Protein AF-A0A257PDP9-F1 (afdb_monomer_lite)

Foldseek 3Di:
DDDDDDDDDDDDDDDDDDDDDDDDDDPDDDDDDDPDDFQKDKAPWDWADPDPVDDIAIWIKIFGQAQAKDKDQADDDPPDPGDFKWFWADDPNDIDIGTDRIDIAHHRGMDTCDPRGID

Radius of gyration: 37.42 Å; chains: 1; bounding box: 30×58×128 Å

Sequence (119 aa):
MQPLNRVNRAPGSCTGLALVLSASALILAPGVARAAAPDVTVSDARMQVIMASRPAAGYFVLKNNGDTDVSLTGAAAPDCGSLMMHKSSEQGGMARMEMVQSVRVPGNGTIRFAPGGYH

Secondary structure (DSSP, 8-state):
----------------------------PPP---PPPP-EEEEEEEEE-S-TTS--EEEEEEEE-SSS-EEE-----TT-S---EEEEEEETTEEEEEEES-EEE-TT-EEEE-TTSB-

pLDDT: mean 84.02, std 18.36, range [36.69, 98.75]

Structure (mmCIF, N/CA/C/O backbone):
data_AF-A0A257PDP9-F1
#
_entry.id   AF-A0A257PDP9-F1
#
loop_
_atom_site.group_PDB
_atom_site.id
_atom_site.type_symbol
_atom_site.label_atom_id
_atom_site.label_alt_id
_atom_site.label_comp_id
_atom_site.label_asym_id
_atom_site.label_entity_id
_atom_site.label_seq_id
_atom_site.pdbx_PDB_ins_code
_atom_site.Cartn_x
_atom_site.Cartn_y
_atom_site.Cartn_z
_atom_site.occupancy
_atom_site.B_iso_or_equiv
_atom_site.auth_seq_id
_atom_site.auth_comp_id
_atom_site.auth_asym_id
_atom_site.auth_atom_id
_atom_site.pdbx_PDB_model_num
ATOM 1 N N . MET A 1 1 ? -20.185 -7.511 -107.274 1.00 36.69 1 MET A N 1
ATOM 2 C CA . MET A 1 1 ? -19.382 -8.468 -108.060 1.00 36.69 1 MET A CA 1
ATOM 3 C C . MET A 1 1 ? -18.053 -8.656 -107.354 1.00 36.69 1 MET A C 1
ATOM 5 O O . MET A 1 1 ? -17.460 -7.668 -106.957 1.00 36.69 1 MET A O 1
ATOM 9 N N . GLN A 1 2 ? -17.667 -9.924 -107.215 1.00 51.34 2 GLN A N 1
ATOM 10 C CA . GLN A 1 2 ? -16.405 -10.482 -106.717 1.00 51.34 2 GLN A CA 1
ATOM 11 C C . GLN A 1 2 ? -16.069 -10.422 -105.206 1.00 51.34 2 GLN A C 1
ATOM 13 O O . GLN A 1 2 ? -15.946 -9.344 -104.631 1.00 51.34 2 GLN A O 1
ATOM 18 N N . PRO A 1 3 ? -15.900 -11.607 -104.575 1.00 56.34 3 PRO A N 1
ATOM 19 C CA . PRO A 1 3 ? -15.515 -11.788 -103.180 1.00 56.34 3 PRO A CA 1
ATOM 20 C C . PRO A 1 3 ? -13.997 -11.981 -103.040 1.00 56.34 3 PRO A C 1
ATOM 22 O O . PRO A 1 3 ? -13.325 -12.381 -103.990 1.00 56.34 3 PRO A O 1
ATOM 25 N N . LEU A 1 4 ? -13.467 -11.817 -101.826 1.00 53.81 4 LEU A N 1
ATOM 26 C CA . LEU A 1 4 ? -12.167 -12.380 -101.463 1.00 53.81 4 LEU A CA 1
ATOM 27 C C . LEU A 1 4 ? -12.307 -13.342 -100.285 1.00 53.81 4 LEU A C 1
ATOM 29 O O . LEU A 1 4 ? -12.461 -12.983 -99.124 1.00 53.81 4 LEU A O 1
ATOM 33 N N . ASN A 1 5 ? -12.259 -14.602 -100.692 1.00 51.00 5 ASN A N 1
ATOM 34 C CA . ASN A 1 5 ? -11.988 -15.812 -99.948 1.00 51.00 5 ASN A CA 1
ATOM 35 C C . ASN A 1 5 ? -10.648 -15.722 -99.189 1.00 51.00 5 ASN A C 1
ATOM 37 O O . ASN A 1 5 ? -9.617 -15.474 -99.813 1.00 51.00 5 ASN A O 1
ATOM 41 N N . ARG A 1 6 ? -10.638 -16.028 -97.887 1.00 55.03 6 ARG A N 1
ATOM 42 C CA . ARG A 1 6 ? -9.506 -16.702 -97.230 1.00 55.03 6 ARG A CA 1
ATOM 43 C C . ARG A 1 6 ? -9.998 -17.55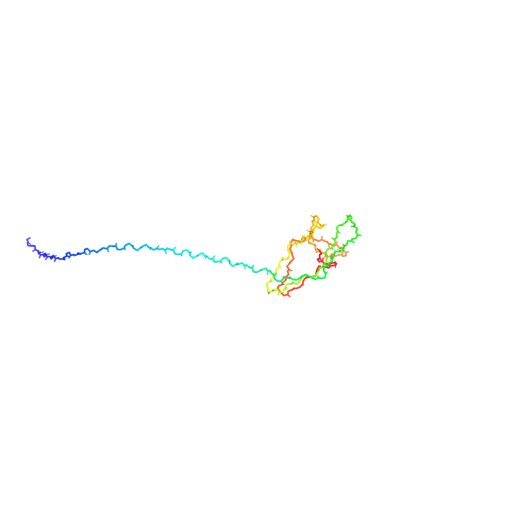3 -96.062 1.00 55.03 6 ARG A C 1
ATOM 45 O O . ARG A 1 6 ? -10.314 -17.061 -94.985 1.00 55.03 6 ARG A O 1
ATOM 52 N N . VAL A 1 7 ? -10.010 -18.856 -96.311 1.00 61.00 7 VAL A N 1
ATOM 53 C CA . VAL A 1 7 ? -9.898 -19.909 -95.301 1.00 61.00 7 VAL A CA 1
ATOM 54 C C . VAL A 1 7 ? -8.521 -19.810 -94.642 1.00 61.00 7 VAL A C 1
ATOM 56 O O . VAL A 1 7 ? -7.535 -19.637 -95.350 1.00 61.00 7 VAL A O 1
ATOM 59 N N . ASN A 1 8 ? -8.446 -20.000 -93.323 1.00 46.16 8 ASN A N 1
ATOM 60 C CA . ASN A 1 8 ? -7.309 -20.669 -92.691 1.00 46.16 8 ASN A CA 1
ATOM 61 C C . ASN A 1 8 ? -7.771 -21.427 -91.438 1.00 46.16 8 ASN A C 1
ATOM 63 O O . ASN A 1 8 ? -8.314 -20.851 -90.499 1.00 46.16 8 ASN A O 1
ATOM 67 N N . ARG A 1 9 ? -7.566 -22.747 -91.475 1.00 47.78 9 ARG A N 1
ATOM 68 C CA . ARG A 1 9 ? -7.684 -23.690 -90.356 1.00 47.78 9 ARG A CA 1
ATOM 69 C C . ARG A 1 9 ? -6.391 -23.695 -89.541 1.00 47.78 9 ARG A C 1
ATOM 71 O O . ARG A 1 9 ? -5.331 -23.518 -90.133 1.00 47.78 9 ARG A O 1
ATOM 78 N N . ALA A 1 10 ? -6.507 -24.055 -88.260 1.00 57.88 10 ALA A N 1
ATOM 79 C CA . ALA A 1 10 ? -5.743 -25.094 -87.533 1.00 57.88 10 ALA A CA 1
ATOM 80 C C . ALA A 1 10 ? -5.630 -24.726 -86.033 1.00 57.88 10 ALA A C 1
ATOM 82 O O . ALA A 1 10 ? -5.847 -23.568 -85.686 1.00 57.88 10 ALA A O 1
ATOM 83 N N . PRO A 1 11 ? -5.154 -25.627 -85.155 1.00 49.03 11 PRO A N 1
ATOM 84 C CA . PRO A 1 11 ? -5.542 -27.025 -84.953 1.00 49.03 11 PRO A CA 1
ATOM 85 C C . PRO A 1 11 ? -5.917 -27.286 -83.474 1.00 49.03 11 PRO A C 1
ATOM 87 O O . PRO A 1 11 ? -5.669 -26.470 -82.591 1.00 49.03 11 PRO A O 1
ATOM 90 N N . GLY A 1 12 ? -6.518 -28.446 -83.198 1.00 46.47 12 GLY A N 1
ATOM 91 C CA . GLY A 1 12 ? -6.745 -28.903 -81.825 1.00 46.47 12 GLY A CA 1
ATOM 92 C C . GLY A 1 12 ? -5.455 -29.325 -81.118 1.00 46.47 12 GLY A C 1
ATOM 93 O O . GLY A 1 12 ? -4.437 -29.548 -81.772 1.00 46.47 12 GLY A O 1
ATOM 94 N N . SER A 1 13 ? -5.529 -29.511 -79.798 1.00 56.09 13 SER A N 1
ATOM 95 C CA . SER A 1 13 ? -4.898 -30.650 -79.114 1.00 56.09 13 SER A CA 1
ATOM 96 C C . SER A 1 13 ? -5.190 -30.718 -77.613 1.00 56.09 13 SER A C 1
ATOM 98 O O . SER A 1 13 ? -5.236 -29.709 -76.920 1.00 56.09 13 SER A O 1
ATOM 100 N N . CYS A 1 14 ? -5.286 -31.979 -77.181 1.00 40.97 14 CYS A N 1
ATOM 101 C CA . CYS A 1 14 ? -4.716 -32.591 -75.978 1.00 40.97 14 CYS A CA 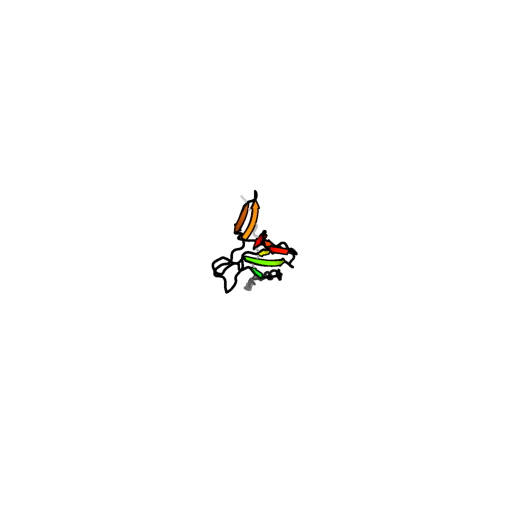1
ATOM 102 C C . CYS A 1 14 ? -5.134 -32.099 -74.587 1.00 40.97 14 CYS A C 1
ATOM 104 O O . CYS A 1 14 ? -4.517 -31.231 -73.982 1.00 40.97 14 CYS A O 1
ATOM 106 N N . THR A 1 15 ? -6.131 -32.810 -74.058 1.00 51.72 15 THR A N 1
ATOM 107 C CA . THR A 1 15 ? -6.097 -33.582 -72.800 1.00 51.72 15 THR A CA 1
ATOM 108 C C . THR A 1 15 ? -4.966 -33.266 -71.810 1.00 51.72 15 THR A C 1
ATOM 110 O O . THR A 1 15 ? -3.797 -33.534 -72.078 1.00 51.72 15 THR A O 1
ATOM 113 N N . GLY A 1 16 ? -5.340 -32.840 -70.602 1.00 40.31 16 GLY A N 1
ATOM 114 C CA . GLY A 1 16 ? -4.446 -32.744 -69.450 1.00 40.31 16 GLY A CA 1
ATOM 115 C C . GLY A 1 16 ? -5.207 -32.991 -68.150 1.00 40.31 16 GLY A C 1
ATOM 116 O O . GLY A 1 16 ? -6.075 -32.214 -67.770 1.00 40.31 16 GLY A O 1
ATOM 117 N N . LEU A 1 17 ? -4.888 -34.113 -67.514 1.00 54.03 17 LEU A N 1
ATOM 118 C CA . LEU A 1 17 ? -5.366 -34.611 -66.226 1.00 54.03 17 LEU A CA 1
ATOM 119 C C . LEU A 1 17 ? -5.188 -33.555 -65.112 1.00 54.03 17 LEU A C 1
ATOM 121 O O . LEU A 1 17 ? -4.061 -33.184 -64.792 1.00 54.03 17 LEU A O 1
ATOM 125 N N . ALA A 1 18 ? -6.282 -33.073 -64.515 1.00 52.12 18 ALA A N 1
ATOM 126 C CA . ALA A 1 18 ? -6.227 -32.111 -63.413 1.00 52.12 18 ALA A CA 1
ATOM 127 C C . ALA A 1 18 ? -5.996 -32.837 -62.076 1.00 52.12 18 ALA A C 1
ATOM 129 O O . ALA A 1 18 ? -6.886 -33.496 -61.538 1.00 52.12 18 ALA A O 1
ATOM 130 N N . LEU A 1 19 ? -4.774 -32.719 -61.559 1.00 48.84 19 LEU A N 1
ATOM 131 C CA . LEU A 1 19 ? -4.366 -33.163 -60.229 1.00 48.84 19 LEU A CA 1
ATOM 132 C C . LEU A 1 19 ? -5.043 -32.266 -59.174 1.00 48.84 19 LEU A C 1
ATOM 134 O O . LEU A 1 19 ? -4.784 -3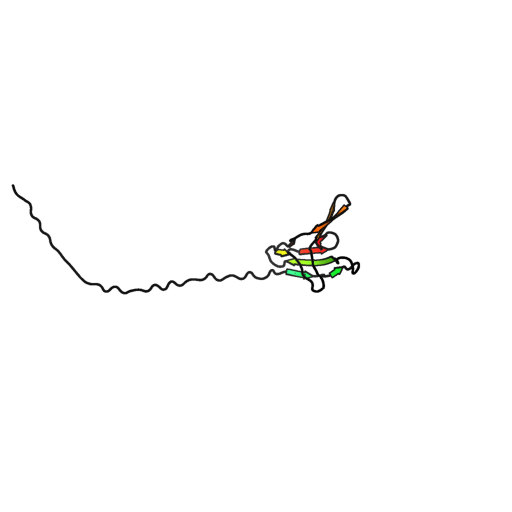1.065 -59.117 1.00 48.84 19 LEU A O 1
ATOM 138 N N . VAL A 1 20 ? -5.922 -32.831 -58.347 1.00 56.22 20 VAL A N 1
ATOM 139 C CA . VAL A 1 20 ? -6.581 -32.102 -57.253 1.00 56.22 20 VAL A CA 1
ATOM 140 C C . VAL A 1 20 ? -5.580 -31.944 -56.103 1.00 56.22 20 VAL A C 1
ATOM 142 O O . VAL A 1 20 ? -5.353 -32.883 -55.345 1.00 56.22 20 VAL A O 1
ATOM 145 N N . LEU A 1 21 ? -4.953 -30.768 -55.976 1.00 50.31 21 LEU A N 1
ATOM 146 C CA . LEU A 1 21 ? -4.163 -30.413 -54.793 1.00 50.31 21 LEU A CA 1
ATOM 147 C C . LEU A 1 21 ? -5.099 -29.941 -53.672 1.00 50.31 21 LEU A C 1
ATOM 149 O O . LEU A 1 21 ? -5.629 -28.831 -53.712 1.00 50.31 21 LEU A O 1
ATOM 153 N N . SER A 1 22 ? -5.280 -30.771 -52.646 1.00 58.31 22 SER A N 1
ATOM 154 C CA . SER A 1 22 ? -5.903 -30.367 -51.384 1.00 58.31 22 SER A CA 1
ATOM 155 C C . SER A 1 22 ? -4.942 -29.462 -50.604 1.00 58.31 22 SER A C 1
ATOM 157 O O . SER A 1 22 ? -3.966 -29.929 -50.021 1.00 58.31 22 SER A O 1
ATOM 159 N N . ALA A 1 23 ? -5.201 -28.154 -50.608 1.00 56.31 23 ALA A N 1
ATOM 160 C CA . ALA A 1 23 ? -4.472 -27.190 -49.790 1.00 56.31 23 ALA A CA 1
ATOM 161 C C . ALA A 1 23 ? -4.947 -27.275 -48.328 1.00 56.31 23 ALA A C 1
ATOM 163 O O . ALA A 1 23 ? -5.981 -26.717 -47.963 1.00 56.31 23 ALA A O 1
ATOM 164 N N . SER A 1 24 ? -4.197 -27.983 -47.485 1.00 63.88 24 SER A N 1
ATOM 165 C CA . SER A 1 24 ? -4.390 -27.974 -46.032 1.00 63.88 24 SER A CA 1
ATOM 166 C C . SER A 1 24 ? -3.964 -26.616 -45.467 1.00 63.88 24 SER A C 1
ATOM 168 O O . SER A 1 24 ? -2.774 -26.333 -45.342 1.00 63.88 24 SER A O 1
ATOM 170 N N . ALA A 1 25 ? -4.931 -25.757 -45.141 1.00 65.50 25 ALA A N 1
ATOM 171 C CA . ALA A 1 25 ? -4.681 -24.493 -44.456 1.00 65.50 25 ALA A CA 1
ATOM 172 C C . ALA A 1 25 ? -4.256 -24.765 -43.001 1.00 65.50 25 ALA A C 1
ATOM 174 O O . ALA A 1 25 ? -5.069 -25.151 -42.162 1.00 65.50 25 ALA A O 1
ATOM 175 N N . LEU A 1 26 ? -2.968 -24.582 -42.706 1.00 67.19 26 LEU A N 1
ATOM 176 C CA . LEU A 1 26 ? -2.426 -24.657 -41.352 1.00 67.19 26 LEU A CA 1
ATOM 177 C C . LEU A 1 26 ? -2.872 -23.410 -40.574 1.00 67.19 26 LEU A C 1
ATOM 179 O O . LEU A 1 26 ? -2.340 -22.319 -40.772 1.00 67.19 26 LEU A O 1
ATOM 183 N N . ILE A 1 27 ? -3.876 -23.563 -39.710 1.00 71.75 27 ILE A N 1
ATOM 184 C CA . ILE A 1 27 ? -4.336 -22.501 -38.809 1.00 71.75 27 ILE A CA 1
ATOM 185 C C . ILE A 1 27 ? -3.250 -22.290 -37.748 1.00 71.75 27 ILE A C 1
ATOM 187 O O . ILE A 1 27 ? -3.124 -23.069 -36.804 1.00 71.75 27 ILE A O 1
ATOM 191 N N . LEU A 1 28 ? -2.444 -21.242 -37.916 1.00 68.94 28 LEU A N 1
ATOM 192 C CA . LEU A 1 28 ? -1.470 -20.805 -36.922 1.00 68.94 28 LEU A CA 1
ATOM 193 C C . LEU A 1 28 ? -2.221 -20.096 -35.786 1.00 68.94 28 LEU A C 1
ATOM 195 O O . LEU A 1 28 ? -2.563 -18.920 -35.894 1.00 68.94 28 LEU A O 1
ATOM 199 N N . ALA A 1 29 ? -2.526 -20.822 -34.709 1.00 72.12 29 ALA A N 1
ATOM 200 C CA . ALA A 1 29 ? -3.094 -20.217 -33.510 1.00 72.12 29 ALA A CA 1
ATOM 201 C C . ALA A 1 29 ? -2.029 -19.323 -32.839 1.00 72.12 29 ALA A C 1
ATOM 203 O O . ALA A 1 29 ? -0.941 -19.819 -32.532 1.00 72.12 29 ALA A O 1
ATOM 204 N N . PRO A 1 30 ? -2.291 -18.023 -32.603 1.00 72.12 30 PRO A N 1
ATOM 205 C CA . PRO A 1 30 ? -1.362 -17.179 -31.865 1.00 72.12 30 PRO A CA 1
ATOM 206 C C . PRO A 1 30 ? -1.243 -17.699 -30.428 1.00 72.12 30 PRO A C 1
ATOM 208 O O . PRO A 1 30 ? -2.242 -17.866 -29.727 1.00 72.12 30 PRO A O 1
ATOM 211 N N . GLY A 1 31 ? -0.014 -17.984 -29.994 1.00 71.56 31 GLY A N 1
ATOM 212 C CA . GLY A 1 31 ? 0.264 -18.374 -28.616 1.00 71.56 31 GLY A CA 1
ATOM 213 C C . GLY A 1 31 ? -0.111 -17.240 -27.666 1.00 71.56 31 GLY A C 1
ATOM 214 O O . GLY A 1 31 ? 0.351 -16.111 -27.828 1.00 71.56 31 GLY A O 1
ATOM 215 N N . VAL A 1 32 ? -0.955 -17.526 -26.675 1.00 72.19 32 VAL A N 1
ATOM 216 C CA . VAL A 1 32 ? -1.292 -16.550 -25.636 1.00 72.19 32 VAL A CA 1
ATOM 217 C C . VAL A 1 32 ? -0.066 -16.369 -24.738 1.00 72.19 32 VAL A C 1
ATOM 219 O O . VAL A 1 32 ? 0.319 -17.268 -23.992 1.00 72.19 32 VAL A O 1
ATOM 222 N N . ALA A 1 33 ? 0.602 -15.221 -24.834 1.00 71.62 33 ALA A N 1
ATOM 223 C CA . ALA A 1 33 ? 1.668 -14.882 -23.902 1.00 71.62 33 ALA A CA 1
ATOM 224 C C . ALA A 1 33 ? 1.039 -14.623 -22.525 1.00 71.62 33 ALA A C 1
ATOM 226 O O . A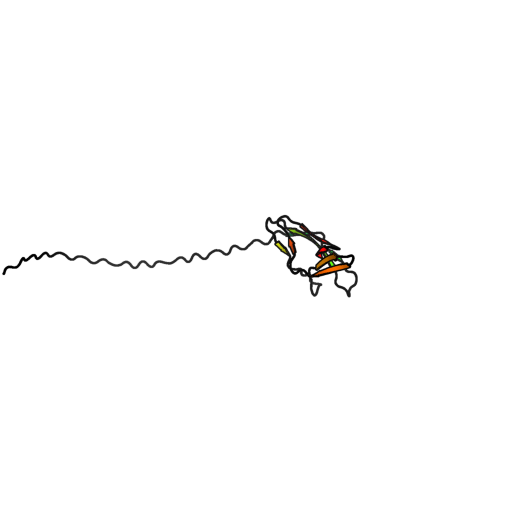LA A 1 33 ? 0.278 -13.673 -22.337 1.00 71.62 33 ALA A O 1
ATOM 227 N N . ARG A 1 34 ? 1.327 -15.492 -21.553 1.00 67.94 34 ARG A N 1
ATOM 228 C CA . ARG A 1 34 ? 0.951 -15.282 -20.152 1.00 67.94 34 ARG A CA 1
ATOM 229 C C . ARG A 1 34 ? 1.849 -14.173 -19.601 1.00 67.94 34 ARG A C 1
ATOM 231 O O . ARG A 1 34 ? 3.048 -14.392 -19.456 1.00 67.94 34 ARG A O 1
ATOM 238 N N . ALA A 1 35 ? 1.288 -13.002 -19.302 1.00 68.69 35 ALA A N 1
ATOM 239 C CA . ALA A 1 35 ? 2.023 -11.971 -18.574 1.00 68.69 35 ALA A CA 1
ATOM 240 C C . ALA A 1 35 ? 2.536 -12.565 -17.251 1.00 68.69 35 ALA A C 1
ATOM 242 O O . ALA A 1 35 ? 1.775 -13.219 -16.528 1.00 68.69 35 ALA A O 1
ATOM 243 N N . ALA A 1 36 ? 3.829 -12.389 -16.975 1.00 74.62 36 ALA A N 1
ATOM 244 C CA . ALA A 1 36 ? 4.412 -12.800 -15.707 1.00 74.62 36 ALA A CA 1
ATOM 245 C C . ALA A 1 36 ? 3.715 -12.053 -14.561 1.00 74.62 36 ALA A C 1
ATOM 247 O O . ALA A 1 36 ? 3.273 -10.914 -14.732 1.00 74.62 36 ALA A O 1
ATOM 248 N N . ALA A 1 37 ? 3.595 -12.703 -13.402 1.00 81.00 37 ALA A N 1
ATOM 249 C CA . ALA A 1 37 ? 3.104 -12.016 -12.216 1.00 81.00 37 ALA A CA 1
ATOM 250 C C . ALA A 1 37 ? 4.035 -10.829 -11.901 1.00 81.00 37 ALA A C 1
ATOM 252 O O . ALA A 1 37 ? 5.248 -10.957 -12.086 1.00 81.00 37 ALA A O 1
ATOM 253 N N . PRO A 1 38 ? 3.491 -9.686 -11.455 1.00 85.44 38 PRO A N 1
ATOM 254 C CA . PRO A 1 38 ? 4.316 -8.547 -11.083 1.00 85.44 38 PRO A CA 1
ATOM 255 C C . PRO A 1 38 ? 5.281 -8.933 -9.955 1.00 85.44 38 PRO A C 1
ATOM 257 O O . PRO A 1 38 ? 4.877 -9.579 -8.987 1.00 85.44 38 PRO A O 1
ATOM 260 N N . ASP A 1 39 ? 6.547 -8.529 -10.076 1.00 95.06 39 ASP A N 1
ATOM 261 C CA . ASP A 1 39 ? 7.547 -8.707 -9.022 1.00 95.06 39 ASP A CA 1
ATOM 262 C C . ASP A 1 39 ? 7.344 -7.632 -7.948 1.00 95.06 39 ASP A C 1
ATOM 264 O O . ASP A 1 39 ? 7.792 -6.490 -8.077 1.00 95.06 39 ASP A O 1
ATOM 268 N N . VAL A 1 40 ? 6.607 -7.993 -6.899 1.00 97.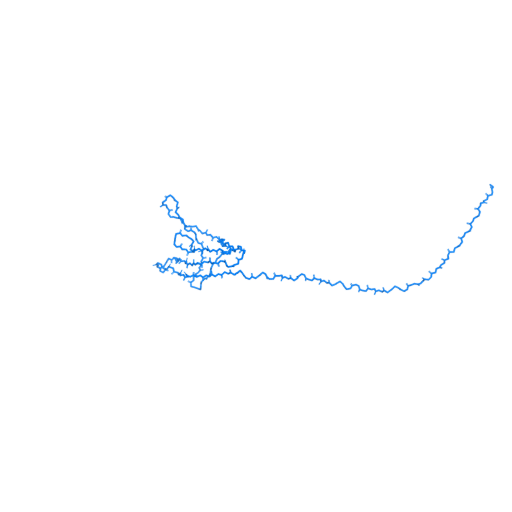25 40 VAL A N 1
ATOM 269 C CA . VAL A 1 40 ? 6.297 -7.120 -5.766 1.00 97.25 40 VAL A CA 1
ATOM 270 C C . VAL A 1 40 ? 6.659 -7.788 -4.447 1.00 97.25 40 VAL A C 1
ATOM 272 O O . VAL A 1 40 ? 6.428 -8.980 -4.248 1.00 97.25 40 VAL A O 1
ATOM 275 N N . THR A 1 41 ? 7.182 -7.004 -3.509 1.00 98.19 41 THR A N 1
ATOM 276 C CA . THR A 1 41 ? 7.487 -7.455 -2.150 1.00 98.19 41 THR A CA 1
ATOM 277 C C . THR A 1 41 ? 6.761 -6.612 -1.114 1.00 98.19 41 THR A C 1
ATOM 279 O O . THR A 1 41 ? 6.622 -5.394 -1.249 1.00 98.19 41 THR A O 1
ATOM 282 N N . VAL A 1 42 ? 6.300 -7.281 -0.057 1.00 98.00 42 VAL A N 1
ATOM 283 C CA . VAL A 1 42 ? 5.681 -6.655 1.112 1.00 98.00 42 VAL A CA 1
ATOM 284 C C . VAL A 1 42 ? 6.599 -6.855 2.312 1.00 98.00 42 VAL A C 1
ATOM 286 O O . VAL A 1 42 ? 7.029 -7.976 2.578 1.00 98.00 42 VAL A O 1
ATOM 289 N N . SER A 1 43 ? 6.890 -5.784 3.045 1.00 98.62 43 SER A N 1
ATOM 290 C CA . SER A 1 43 ? 7.669 -5.829 4.287 1.00 98.62 43 SER A CA 1
ATOM 291 C C . SER A 1 43 ? 7.017 -5.001 5.394 1.00 98.62 43 SER A C 1
ATOM 293 O O . SER A 1 43 ? 6.089 -4.230 5.149 1.00 98.62 43 SER A O 1
ATOM 295 N N . ASP A 1 44 ? 7.496 -5.172 6.630 1.00 97.88 44 ASP A N 1
ATOM 296 C CA . ASP A 1 44 ? 7.052 -4.428 7.822 1.00 97.88 44 ASP A CA 1
ATOM 297 C C . ASP A 1 44 ? 5.532 -4.472 8.068 1.00 97.88 44 ASP A C 1
ATOM 299 O O . ASP A 1 44 ? 4.940 -3.518 8.589 1.00 97.88 44 ASP A O 1
ATOM 303 N N . ALA A 1 45 ? 4.901 -5.578 7.663 1.00 97.19 45 ALA A N 1
ATOM 304 C CA . ALA A 1 45 ? 3.464 -5.769 7.754 1.00 97.19 45 ALA A CA 1
ATOM 305 C C . ALA A 1 45 ? 3.016 -5.887 9.214 1.00 97.19 45 ALA A C 1
ATOM 307 O O . ALA A 1 45 ? 3.507 -6.726 9.970 1.00 97.19 45 ALA A O 1
ATOM 308 N N . ARG A 1 46 ? 2.057 -5.051 9.606 1.00 96.00 46 ARG A N 1
ATOM 309 C CA . ARG A 1 46 ? 1.452 -5.058 10.937 1.00 96.00 46 ARG A CA 1
ATOM 310 C C . ARG A 1 46 ? -0.001 -4.610 10.880 1.00 96.00 46 ARG A C 1
ATOM 312 O O . ARG A 1 46 ? -0.364 -3.755 10.076 1.00 96.00 46 ARG A O 1
ATOM 319 N N . MET A 1 47 ? -0.800 -5.142 11.795 1.00 93.88 47 MET A N 1
ATOM 320 C CA . MET A 1 47 ? -2.158 -4.676 12.060 1.00 93.88 47 MET A CA 1
ATOM 321 C C . MET A 1 47 ? -2.173 -3.915 13.382 1.00 93.88 47 MET A C 1
ATOM 323 O O . MET A 1 47 ? -1.677 -4.404 14.396 1.00 93.88 47 MET A O 1
ATOM 327 N N . GLN A 1 48 ? -2.745 -2.717 13.378 1.00 94.56 48 GLN A N 1
ATOM 328 C CA . GLN A 1 48 ? -2.964 -1.920 14.574 1.00 94.56 48 GLN A CA 1
ATOM 329 C C . GLN A 1 48 ? -4.425 -2.038 15.000 1.00 94.56 48 GLN A C 1
ATOM 331 O O . GLN A 1 48 ? -5.322 -1.458 14.387 1.00 94.56 48 GLN A O 1
ATOM 336 N N . VAL A 1 49 ? -4.646 -2.784 16.078 1.00 92.62 49 VAL A N 1
ATOM 337 C CA . VAL A 1 49 ? -5.955 -2.961 16.708 1.00 92.62 49 VAL A CA 1
ATOM 338 C C . VAL A 1 49 ? -6.041 -2.019 17.903 1.00 92.62 49 VAL A C 1
ATOM 340 O O . VAL A 1 49 ? -5.197 -2.070 18.791 1.00 92.62 49 VAL A O 1
ATOM 343 N N . ILE A 1 50 ? -7.053 -1.151 17.928 1.00 89.31 50 ILE A N 1
ATOM 344 C CA . ILE A 1 50 ? -7.290 -0.241 19.062 1.00 89.31 50 ILE A CA 1
ATOM 345 C C . ILE A 1 50 ? -8.282 -0.858 20.051 1.00 89.31 50 ILE A C 1
ATOM 347 O O . ILE A 1 50 ? -8.081 -0.800 21.259 1.00 89.31 50 ILE A O 1
ATOM 351 N N . MET A 1 51 ? -9.357 -1.460 19.537 1.00 90.44 51 MET A N 1
ATOM 352 C CA . MET A 1 51 ? -10.342 -2.213 20.313 1.00 90.44 51 MET A CA 1
ATOM 353 C C . MET A 1 51 ? -11.108 -3.163 19.393 1.00 90.44 51 MET A C 1
ATOM 355 O O . MET A 1 51 ? -11.295 -2.853 18.219 1.00 90.44 51 MET A O 1
ATOM 359 N N . ALA A 1 52 ? -11.591 -4.285 19.928 1.00 84.50 52 ALA A N 1
ATOM 360 C CA . ALA A 1 52 ? -12.225 -5.341 19.133 1.00 84.50 52 ALA A CA 1
ATOM 361 C C . ALA A 1 52 ? -13.479 -4.887 18.359 1.00 84.50 52 ALA A C 1
ATOM 363 O O . ALA A 1 52 ? -13.798 -5.450 17.319 1.00 84.50 52 ALA A O 1
ATOM 364 N N . SER A 1 53 ? -14.187 -3.863 18.843 1.00 88.69 53 SER A N 1
ATOM 365 C CA . SER A 1 53 ? -15.401 -3.330 18.209 1.00 88.69 53 SER A CA 1
ATOM 366 C C . SER A 1 53 ? -15.142 -2.308 17.097 1.00 88.69 53 SER A C 1
ATOM 368 O O . SER A 1 53 ? -16.098 -1.793 16.517 1.00 88.69 53 SER A O 1
ATOM 370 N N . ARG A 1 54 ? -13.879 -1.964 16.806 1.00 89.25 54 ARG A N 1
ATOM 371 C CA . ARG A 1 54 ? -13.520 -0.975 15.780 1.00 89.25 54 ARG A CA 1
ATOM 372 C C . ARG A 1 54 ? -12.683 -1.606 14.672 1.00 89.25 54 ARG A C 1
ATOM 374 O O . ARG A 1 54 ? -11.924 -2.532 14.951 1.00 89.25 54 ARG A O 1
ATOM 381 N N . PRO A 1 55 ? -12.760 -1.071 13.438 1.00 91.50 55 PRO A N 1
ATOM 382 C CA . PRO A 1 55 ? -11.844 -1.468 12.380 1.00 91.50 55 PRO A CA 1
ATOM 383 C C . PRO A 1 55 ? -10.385 -1.324 12.830 1.00 91.50 55 PRO A C 1
ATOM 385 O O . PRO A 1 55 ? -10.011 -0.312 13.431 1.00 91.50 55 PRO A O 1
ATOM 388 N N . ALA A 1 56 ? -9.575 -2.339 12.538 1.00 94.12 56 ALA A N 1
ATOM 389 C CA . ALA A 1 56 ? -8.124 -2.266 12.652 1.00 94.12 56 ALA A CA 1
ATOM 390 C C . ALA A 1 56 ? -7.534 -1.527 11.440 1.00 94.12 56 ALA A C 1
ATOM 392 O O . ALA A 1 56 ? -8.161 -1.471 10.383 1.00 94.12 56 ALA A O 1
ATOM 393 N N . ALA A 1 57 ? -6.325 -0.984 11.584 1.00 95.69 57 ALA A N 1
ATOM 394 C CA . ALA A 1 57 ? -5.577 -0.385 10.477 1.00 95.69 57 ALA A CA 1
ATOM 395 C C . ALA A 1 57 ? -4.403 -1.283 10.067 1.00 95.69 57 ALA A C 1
ATOM 397 O O . ALA A 1 57 ? -3.652 -1.743 10.931 1.00 95.69 57 ALA A O 1
ATOM 398 N N . GLY A 1 58 ? -4.235 -1.513 8.764 1.00 96.81 58 GLY A N 1
ATOM 399 C CA . GLY A 1 58 ? -3.105 -2.251 8.210 1.00 96.81 58 GLY A CA 1
ATOM 400 C C . GLY A 1 58 ? -1.974 -1.313 7.809 1.00 96.81 58 GLY A C 1
ATOM 401 O O . GLY A 1 58 ? -2.194 -0.277 7.193 1.00 96.81 58 GLY A O 1
ATOM 402 N N . TYR A 1 59 ? -0.740 -1.676 8.139 1.00 98.12 59 TYR A N 1
ATOM 403 C CA . TYR A 1 59 ? 0.443 -0.932 7.719 1.00 98.12 59 TYR A CA 1
ATOM 404 C C . TYR A 1 59 ? 1.487 -1.884 7.171 1.00 98.12 59 TYR A C 1
ATOM 406 O O . TYR A 1 59 ? 1.711 -2.953 7.733 1.00 98.12 59 TYR A O 1
ATOM 414 N N . PHE A 1 60 ? 2.128 -1.486 6.082 1.00 98.50 60 PHE A N 1
ATOM 415 C CA . PHE A 1 60 ? 3.154 -2.262 5.399 1.00 98.50 60 PHE A CA 1
ATOM 416 C C . PHE A 1 60 ? 3.930 -1.367 4.433 1.00 98.50 60 PHE A C 1
ATOM 418 O O . PHE A 1 60 ? 3.548 -0.233 4.135 1.00 98.50 60 PHE A O 1
ATOM 425 N N . VAL A 1 61 ? 5.031 -1.888 3.917 1.00 98.75 61 VAL A N 1
ATOM 426 C CA . VAL A 1 61 ? 5.756 -1.308 2.790 1.00 98.75 61 VAL A CA 1
ATOM 427 C C . VAL A 1 61 ? 5.544 -2.214 1.591 1.00 98.75 61 VAL A C 1
ATOM 429 O O . VAL A 1 61 ? 5.757 -3.417 1.694 1.00 98.75 61 VAL A O 1
ATOM 432 N N . LEU A 1 62 ? 5.119 -1.640 0.468 1.00 98.56 62 LEU A N 1
ATOM 433 C CA . LEU A 1 62 ? 4.979 -2.337 -0.804 1.00 98.56 62 LEU A CA 1
ATOM 434 C C . LEU A 1 62 ? 6.018 -1.800 -1.777 1.00 98.56 62 LEU A C 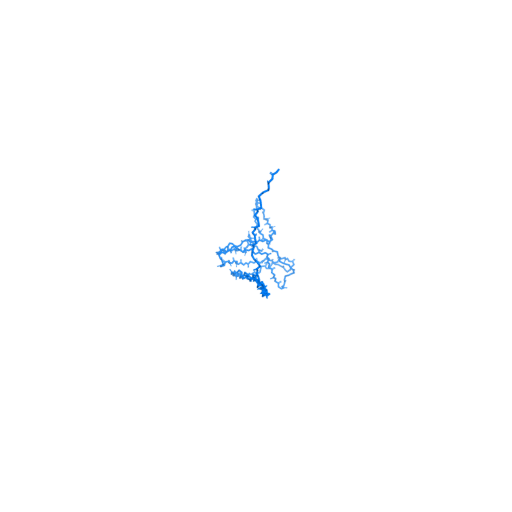1
ATOM 436 O O . LEU A 1 62 ? 6.003 -0.614 -2.117 1.00 98.56 62 LEU A O 1
ATOM 440 N N . LYS A 1 63 ? 6.908 -2.678 -2.226 1.00 98.69 63 LYS A N 1
ATOM 441 C CA . LYS A 1 63 ? 7.907 -2.381 -3.245 1.00 98.69 63 LYS A CA 1
ATOM 442 C C . LYS A 1 63 ? 7.560 -3.126 -4.525 1.00 98.69 63 LYS A C 1
ATOM 444 O O . LYS A 1 63 ? 7.274 -4.317 -4.491 1.00 98.69 63 LYS A O 1
ATOM 449 N N . ASN A 1 64 ? 7.608 -2.417 -5.642 1.00 98.31 64 ASN A N 1
ATOM 450 C CA . ASN A 1 64 ? 7.574 -2.999 -6.973 1.00 98.31 64 ASN A CA 1
ATOM 451 C C . ASN A 1 64 ? 9.018 -3.111 -7.466 1.00 98.31 64 ASN A C 1
ATOM 453 O O . ASN A 1 64 ? 9.683 -2.090 -7.629 1.00 98.31 64 ASN A O 1
ATOM 457 N N . ASN A 1 65 ? 9.522 -4.333 -7.629 1.00 98.12 65 ASN A N 1
ATOM 458 C CA . ASN A 1 65 ? 10.863 -4.585 -8.161 1.00 98.12 65 ASN A CA 1
ATOM 459 C C . ASN A 1 65 ? 10.861 -4.709 -9.693 1.00 98.12 65 ASN A C 1
ATOM 461 O O . ASN A 1 65 ? 11.930 -4.797 -10.286 1.00 98.12 65 ASN A O 1
ATOM 465 N N . GLY A 1 66 ? 9.684 -4.732 -10.328 1.00 96.50 66 GLY A N 1
ATOM 466 C CA . GLY A 1 66 ? 9.558 -4.709 -11.780 1.00 96.50 66 GLY A CA 1
ATOM 467 C C . GLY A 1 66 ? 9.701 -3.302 -12.360 1.00 96.50 66 GLY A C 1
ATOM 468 O O . GLY A 1 66 ? 9.518 -2.301 -11.671 1.00 96.50 66 GLY A O 1
ATOM 469 N N . ASP A 1 67 ? 9.963 -3.226 -13.662 1.00 96.06 67 ASP A N 1
ATOM 470 C CA . ASP A 1 67 ? 10.184 -1.957 -14.371 1.00 96.06 67 ASP A CA 1
ATOM 471 C C . ASP A 1 67 ? 8.893 -1.252 -14.811 1.00 96.06 67 ASP A C 1
ATOM 473 O O . ASP A 1 67 ? 8.914 -0.097 -15.234 1.00 96.06 67 ASP A O 1
ATOM 477 N N . THR A 1 68 ? 7.753 -1.934 -14.708 1.00 95.88 68 THR A N 1
ATOM 478 C CA . THR A 1 68 ? 6.440 -1.403 -15.085 1.00 95.88 68 THR A CA 1
ATOM 479 C C . THR A 1 68 ? 5.616 -1.071 -13.857 1.00 95.88 68 THR A C 1
ATOM 481 O O . THR A 1 68 ? 5.649 -1.800 -12.865 1.00 95.88 68 THR A O 1
ATOM 484 N N . ASP A 1 69 ? 4.810 -0.019 -13.946 1.00 97.50 69 ASP A N 1
ATOM 485 C CA . ASP A 1 69 ? 3.846 0.314 -12.903 1.00 97.50 69 ASP A CA 1
ATOM 486 C C . ASP A 1 69 ? 2.876 -0.835 -12.630 1.00 97.50 69 ASP A C 1
ATOM 488 O O . ASP A 1 69 ? 2.417 -1.523 -13.544 1.00 97.50 69 ASP A O 1
ATOM 492 N N . VAL A 1 70 ? 2.499 -0.975 -11.363 1.00 97.19 70 VAL A N 1
ATOM 493 C CA . VAL A 1 70 ? 1.435 -1.878 -10.928 1.00 97.19 70 VAL A CA 1
ATOM 494 C C . VAL A 1 70 ? 0.405 -1.111 -10.112 1.00 97.19 70 VAL A C 1
ATOM 496 O O . VAL A 1 70 ? 0.683 -0.041 -9.565 1.00 97.19 70 VAL A O 1
ATOM 499 N N . SER A 1 71 ? -0.794 -1.669 -10.014 1.00 97.44 71 SER A N 1
ATOM 500 C CA . SER A 1 71 ? -1.870 -1.124 -9.193 1.00 97.44 71 SER A CA 1
ATOM 501 C C . SER A 1 71 ? -2.215 -2.114 -8.095 1.00 97.44 71 SER A C 1
ATOM 503 O O . SER A 1 71 ? -2.610 -3.243 -8.380 1.00 97.44 71 SER A O 1
ATOM 505 N N . LEU A 1 72 ? -2.093 -1.686 -6.839 1.00 97.75 72 LEU A N 1
ATOM 506 C CA . LEU A 1 72 ? -2.688 -2.405 -5.722 1.00 97.75 72 LEU A CA 1
ATOM 507 C C . LEU A 1 72 ? -4.180 -2.077 -5.700 1.00 97.75 72 LEU A C 1
ATOM 509 O O . LEU A 1 72 ? -4.541 -0.920 -5.503 1.00 97.75 72 LEU A O 1
ATOM 513 N N . THR A 1 73 ? -5.028 -3.079 -5.910 1.00 97.25 73 THR A N 1
ATOM 514 C CA . THR A 1 73 ? -6.489 -2.913 -6.017 1.00 97.25 73 THR A CA 1
ATOM 515 C C . THR A 1 73 ? -7.254 -3.448 -4.808 1.00 97.25 73 THR A C 1
ATOM 517 O O . THR A 1 73 ? -8.473 -3.337 -4.753 1.00 97.25 73 THR A O 1
ATOM 520 N N . GLY A 1 74 ? -6.569 -4.053 -3.839 1.00 95.94 74 GLY A N 1
ATOM 521 C CA . GLY A 1 74 ? -7.205 -4.578 -2.637 1.00 95.94 74 GLY A CA 1
ATOM 522 C C . GLY A 1 74 ? -6.298 -5.495 -1.831 1.00 95.94 74 GLY A C 1
ATOM 523 O O . GLY A 1 74 ? -5.150 -5.744 -2.196 1.00 95.94 74 GLY A O 1
ATOM 524 N N . ALA A 1 75 ? -6.846 -6.004 -0.732 1.00 94.50 75 ALA A N 1
ATOM 525 C CA . ALA A 1 75 ? -6.210 -6.963 0.160 1.00 94.50 75 ALA A CA 1
ATOM 526 C C . ALA A 1 75 ? -7.271 -7.908 0.744 1.00 94.50 75 ALA A C 1
ATOM 528 O O . ALA A 1 75 ? -8.457 -7.580 0.775 1.00 94.50 75 ALA A O 1
ATOM 529 N N . ALA A 1 76 ? -6.839 -9.071 1.225 1.00 94.00 76 ALA A N 1
ATOM 530 C CA . ALA A 1 76 ? -7.684 -10.039 1.915 1.00 94.00 76 ALA A CA 1
ATOM 531 C C . ALA A 1 76 ? -6.939 -10.581 3.141 1.00 94.00 76 ALA A C 1
ATOM 533 O O . ALA A 1 76 ? -5.724 -10.773 3.091 1.00 94.00 76 ALA A O 1
ATOM 534 N N . ALA A 1 77 ? -7.666 -10.836 4.228 1.00 89.31 77 ALA A N 1
ATOM 535 C CA . ALA A 1 77 ? -7.142 -11.476 5.428 1.00 89.31 77 ALA A CA 1
ATOM 536 C C . ALA A 1 77 ? -8.217 -12.412 6.008 1.00 89.31 77 ALA A C 1
ATOM 538 O O . ALA A 1 77 ? -9.376 -11.998 6.062 1.00 89.31 77 ALA A O 1
ATOM 539 N N . PRO A 1 78 ? -7.869 -13.639 6.446 1.00 90.69 78 PRO A N 1
ATOM 540 C CA . PRO A 1 78 ? -8.848 -14.622 6.925 1.00 90.69 78 PRO A CA 1
ATOM 541 C C . PRO A 1 78 ? -9.736 -14.121 8.072 1.00 90.69 78 PRO A C 1
ATOM 543 O O . PRO A 1 78 ? -10.919 -14.444 8.117 1.00 90.69 78 PRO A O 1
ATOM 546 N N . ASP A 1 79 ? -9.180 -13.288 8.954 1.00 88.31 79 ASP A N 1
ATOM 547 C CA . ASP A 1 79 ? -9.859 -12.791 10.157 1.00 88.31 79 ASP A CA 1
ATOM 548 C C . ASP A 1 79 ? -10.607 -11.464 9.930 1.00 88.31 79 ASP A C 1
ATOM 550 O O . ASP A 1 79 ? -11.095 -10.841 10.874 1.00 88.31 79 ASP A O 1
ATOM 554 N N . CYS A 1 80 ? -10.685 -10.983 8.685 1.00 88.19 80 CYS A N 1
ATOM 555 C CA . CYS A 1 80 ? -11.340 -9.724 8.341 1.00 88.19 80 CYS A CA 1
ATOM 556 C C . CYS A 1 80 ? -12.538 -9.971 7.422 1.00 88.19 80 CYS A C 1
ATOM 558 O O . CYS A 1 80 ? -12.382 -10.460 6.307 1.00 88.19 80 CYS A O 1
ATOM 560 N N . GLY A 1 81 ? -13.734 -9.549 7.851 1.00 89.75 81 GLY A N 1
ATOM 561 C CA . GLY A 1 81 ? -14.941 -9.633 7.016 1.00 89.75 81 GLY A CA 1
ATOM 562 C C . GLY A 1 81 ? -14.874 -8.767 5.750 1.00 89.75 81 GLY A C 1
ATOM 563 O O . GLY A 1 81 ? -15.467 -9.110 4.733 1.00 89.75 81 GLY A O 1
ATOM 564 N N . SER A 1 82 ? -14.128 -7.660 5.797 1.00 92.88 82 SER A N 1
ATOM 565 C CA . SER A 1 82 ? -13.828 -6.804 4.645 1.00 92.88 82 SER A CA 1
ATOM 566 C C . SER A 1 82 ? -12.546 -6.011 4.889 1.00 92.88 82 SER A C 1
ATOM 568 O O . SER A 1 82 ? -12.313 -5.577 6.019 1.00 92.88 82 SER A O 1
ATOM 570 N N . LEU A 1 83 ? -11.770 -5.750 3.836 1.00 95.62 83 LEU A N 1
ATOM 571 C CA . LEU A 1 83 ? -10.685 -4.767 3.847 1.00 95.62 83 LEU A CA 1
ATOM 572 C C . LEU A 1 83 ? -10.941 -3.698 2.789 1.00 95.62 83 LEU A C 1
ATOM 574 O O . LEU A 1 83 ? -11.449 -3.981 1.707 1.00 95.62 83 LEU A O 1
ATOM 578 N N . MET A 1 84 ? -10.574 -2.468 3.123 1.00 97.06 84 MET A N 1
ATOM 579 C CA . MET A 1 84 ? -10.690 -1.296 2.263 1.00 97.06 84 MET A CA 1
ATOM 580 C C . MET A 1 84 ? -9.366 -0.547 2.354 1.00 97.06 84 MET A C 1
ATOM 582 O O . MET A 1 84 ? -8.806 -0.452 3.442 1.00 97.06 84 MET A O 1
ATOM 586 N N . MET A 1 85 ? -8.866 -0.029 1.234 1.00 98.06 85 MET A N 1
ATOM 587 C CA . MET A 1 85 ? -7.686 0.834 1.248 1.00 98.06 85 MET A CA 1
ATOM 588 C C . MET A 1 85 ? -8.137 2.270 1.422 1.00 98.06 85 MET A C 1
ATOM 590 O O . MET A 1 85 ? -8.986 2.743 0.663 1.00 98.06 85 MET A O 1
ATOM 594 N N . HIS A 1 86 ? -7.565 2.978 2.383 1.00 98.12 86 HIS A N 1
ATOM 595 C CA . HIS A 1 86 ? -7.894 4.371 2.643 1.00 98.12 86 HIS A CA 1
ATOM 596 C C . HIS A 1 86 ? -6.656 5.260 2.519 1.00 98.12 86 HIS A C 1
ATOM 598 O O . HIS A 1 86 ? -5.529 4.816 2.718 1.00 98.12 86 HIS A O 1
ATOM 604 N N . LYS A 1 87 ? -6.861 6.547 2.227 1.00 97.94 87 LYS A N 1
ATOM 605 C CA . LYS A 1 87 ? -5.847 7.596 2.327 1.00 97.94 87 LYS A CA 1
ATOM 606 C C . LYS A 1 87 ? -6.267 8.609 3.379 1.00 97.94 87 LYS A C 1
ATOM 608 O O . LYS A 1 87 ? -7.275 9.298 3.222 1.00 97.94 87 LYS A O 1
ATOM 613 N N . SER A 1 88 ? -5.472 8.721 4.433 1.00 97.25 88 SER A N 1
ATOM 614 C CA . SER A 1 88 ? -5.602 9.817 5.385 1.00 97.25 88 SER A CA 1
ATOM 615 C C . SER A 1 88 ? -4.955 11.087 4.841 1.00 97.25 88 SER A C 1
ATOM 617 O O . SER A 1 88 ? -3.970 11.045 4.102 1.00 97.25 88 SER A O 1
ATOM 619 N N . SER A 1 89 ? -5.529 12.231 5.191 1.00 95.69 89 SER A N 1
ATOM 620 C CA . SER A 1 89 ? -4.969 13.551 4.907 1.00 95.69 89 SER A CA 1
ATOM 621 C C . SER A 1 89 ? -5.447 14.565 5.937 1.00 95.69 89 SER A C 1
ATOM 623 O O . SER A 1 89 ? -6.440 14.344 6.629 1.00 95.69 89 SER A O 1
ATOM 625 N N . GLU A 1 90 ? -4.764 15.700 6.017 1.00 95.12 90 GLU A N 1
ATOM 626 C CA . GLU A 1 90 ? -5.234 16.863 6.761 1.00 95.12 90 GLU A CA 1
ATOM 627 C C . GLU A 1 90 ? -5.504 18.003 5.787 1.00 95.12 90 GLU A C 1
ATOM 629 O O . GLU A 1 90 ? -4.692 18.305 4.914 1.00 95.12 90 GLU A O 1
ATOM 634 N N . GLN A 1 91 ? -6.653 18.656 5.930 1.00 90.06 91 GLN A N 1
ATOM 635 C CA . GLN A 1 91 ? -6.970 19.849 5.153 1.00 90.06 91 GLN A CA 1
ATOM 636 C C . GLN A 1 91 ? -7.695 20.849 6.050 1.00 90.06 91 GLN A C 1
ATOM 638 O O . GLN A 1 91 ? -8.799 20.586 6.533 1.00 90.06 91 GLN A O 1
ATOM 643 N N . GLY A 1 92 ? -7.051 22.001 6.264 1.00 88.38 92 GLY A N 1
ATOM 644 C CA . GLY A 1 92 ? -7.561 23.070 7.125 1.00 88.38 92 GLY A CA 1
ATOM 645 C C . GLY A 1 92 ? -7.624 22.686 8.606 1.00 88.38 92 GLY A C 1
ATOM 646 O O . GLY A 1 92 ? -8.581 23.050 9.277 1.00 88.38 92 GLY A O 1
ATOM 647 N N . GLY A 1 93 ? -6.663 21.895 9.099 1.00 92.31 93 GLY A N 1
ATOM 648 C CA . GLY A 1 93 ? -6.633 21.420 10.491 1.00 92.31 93 GLY A CA 1
ATOM 649 C C . GLY A 1 93 ? -7.633 20.302 10.812 1.00 92.31 93 GLY A C 1
ATOM 650 O O . GLY A 1 93 ? -7.734 19.882 11.959 1.00 92.31 93 GLY A O 1
ATOM 651 N N . MET A 1 94 ? -8.369 19.807 9.813 1.00 93.50 94 MET A N 1
ATOM 652 C CA . MET A 1 94 ? -9.286 18.680 9.962 1.00 93.50 94 MET A CA 1
ATOM 653 C C . MET A 1 94 ? -8.718 17.430 9.299 1.00 93.50 94 MET A C 1
ATOM 655 O O . MET A 1 94 ? -8.371 17.452 8.111 1.00 93.50 94 MET A O 1
ATOM 659 N N . ALA A 1 95 ? -8.688 16.337 10.060 1.00 94.12 95 ALA A N 1
ATOM 660 C CA . ALA A 1 95 ? -8.367 15.014 9.550 1.00 94.12 95 ALA A CA 1
ATOM 661 C C . ALA A 1 95 ? -9.471 14.520 8.605 1.00 94.12 95 ALA A C 1
ATOM 663 O O . ALA A 1 95 ? -10.665 14.630 8.892 1.00 94.12 95 ALA A O 1
ATOM 664 N N . ARG A 1 96 ? -9.057 13.955 7.475 1.00 95.06 96 ARG A N 1
ATOM 665 C CA . ARG A 1 96 ? -9.904 13.302 6.480 1.00 95.06 96 ARG A CA 1
ATOM 666 C C . ARG A 1 96 ? -9.368 11.914 6.187 1.00 95.06 96 ARG A C 1
ATOM 668 O O . ARG A 1 96 ? -8.166 11.674 6.265 1.00 95.06 96 ARG A O 1
ATOM 675 N N . MET A 1 97 ? -10.275 11.027 5.808 1.00 96.12 97 MET A N 1
ATOM 676 C CA . MET A 1 97 ? -9.966 9.669 5.395 1.00 96.12 97 MET A CA 1
ATOM 677 C C . MET A 1 97 ? -10.852 9.329 4.204 1.00 96.12 97 MET A C 1
ATOM 679 O O . MET A 1 97 ? -12.075 9.398 4.304 1.00 96.12 97 MET A O 1
ATOM 683 N N . GLU A 1 98 ? -10.228 9.012 3.079 1.00 97.44 98 GLU A N 1
ATOM 684 C CA . GLU A 1 98 ? -10.912 8.726 1.822 1.00 97.44 98 GLU A CA 1
ATOM 685 C C . GLU A 1 98 ? -10.647 7.283 1.406 1.00 97.44 98 GLU A C 1
ATOM 687 O O . GLU A 1 98 ? -9.498 6.843 1.398 1.00 97.44 98 GLU A O 1
ATOM 692 N N . MET A 1 99 ? -11.698 6.549 1.046 1.00 97.88 99 MET A N 1
ATOM 693 C CA . MET A 1 99 ? -11.552 5.230 0.435 1.00 97.88 99 MET A CA 1
ATOM 694 C C . MET A 1 99 ? -10.958 5.363 -0.968 1.00 97.88 99 MET A C 1
ATOM 696 O O . MET A 1 99 ? -11.448 6.139 -1.783 1.00 97.88 99 MET A O 1
ATOM 700 N N . VAL A 1 100 ? -9.955 4.544 -1.277 1.00 98.25 100 VAL A N 1
ATOM 701 C CA . VAL A 1 100 ? -9.357 4.441 -2.608 1.00 98.25 100 VAL A CA 1
ATOM 702 C C . VAL A 1 100 ? -9.552 3.038 -3.173 1.00 98.25 100 VAL A C 1
ATOM 704 O O . VAL A 1 100 ? -9.347 2.038 -2.494 1.00 98.25 100 VAL A O 1
ATOM 707 N N . GLN A 1 101 ? -9.930 2.962 -4.447 1.00 97.81 101 GLN A N 1
ATOM 708 C CA . GLN A 1 101 ? -10.126 1.683 -5.143 1.00 97.81 101 GLN A CA 1
ATOM 709 C C . GLN A 1 101 ? -8.816 1.101 -5.690 1.00 97.81 101 GLN A C 1
ATOM 711 O O . GLN A 1 101 ? -8.724 -0.086 -5.984 1.00 97.81 101 GLN A O 1
ATOM 716 N N . SER A 1 102 ? -7.800 1.947 -5.873 1.00 97.94 102 SER A N 1
ATOM 717 C CA . SER A 1 102 ? -6.513 1.547 -6.431 1.00 97.94 102 SER A CA 1
ATOM 718 C C . SER A 1 102 ? -5.405 2.486 -5.974 1.00 97.94 102 SER A C 1
ATOM 720 O O . SER A 1 102 ? -5.583 3.704 -5.953 1.00 97.94 102 SER A O 1
ATOM 722 N N . VAL A 1 103 ? -4.233 1.924 -5.689 1.00 98.31 103 VAL A N 1
ATOM 723 C CA . VAL A 1 103 ? -3.002 2.666 -5.407 1.00 98.31 103 VAL A CA 1
ATOM 724 C C . VAL A 1 103 ? -1.952 2.286 -6.445 1.00 98.31 103 VAL A C 1
ATOM 726 O O . VAL A 1 103 ? -1.548 1.129 -6.537 1.00 98.31 103 VAL A O 1
ATOM 729 N N . ARG A 1 104 ? -1.505 3.266 -7.238 1.00 97.94 104 ARG A N 1
ATOM 730 C CA . ARG A 1 104 ? -0.408 3.081 -8.199 1.00 97.94 104 ARG A CA 1
ATOM 731 C C . ARG A 1 104 ? 0.914 2.919 -7.450 1.00 97.94 104 ARG A C 1
ATOM 733 O O . ARG A 1 104 ? 1.265 3.765 -6.628 1.00 97.94 104 ARG A O 1
ATOM 740 N N . VAL A 1 105 ? 1.670 1.887 -7.802 1.00 98.25 105 VAL A N 1
ATOM 741 C CA . VAL A 1 105 ? 3.043 1.642 -7.358 1.00 98.25 105 VAL A CA 1
ATOM 742 C C . VAL A 1 105 ? 3.936 1.681 -8.598 1.00 98.25 105 VAL A C 1
ATOM 744 O O . VAL A 1 105 ? 3.885 0.753 -9.411 1.00 98.25 105 VAL A O 1
ATOM 747 N N . PRO A 1 106 ? 4.718 2.757 -8.793 1.00 98.06 106 PRO A N 1
ATOM 748 C CA . PRO A 1 106 ? 5.566 2.878 -9.971 1.00 98.06 106 PRO A CA 1
ATOM 749 C C . PRO A 1 106 ? 6.551 1.714 -10.117 1.00 98.06 106 PRO A C 1
ATOM 751 O O . PRO A 1 106 ? 6.912 1.097 -9.112 1.00 98.06 106 PRO A O 1
ATOM 754 N N . GLY A 1 107 ? 7.000 1.435 -11.342 1.00 97.81 107 GLY A N 1
ATOM 755 C CA . GLY A 1 107 ? 8.127 0.523 -11.580 1.00 97.81 107 GLY A CA 1
ATOM 756 C C . GLY A 1 107 ? 9.356 0.932 -10.761 1.00 97.81 107 GLY A C 1
ATOM 757 O O . GLY A 1 107 ? 9.644 2.124 -10.634 1.00 97.81 107 GLY A O 1
ATOM 758 N N . ASN A 1 108 ? 10.040 -0.035 -10.145 1.00 98.00 108 ASN A N 1
ATOM 759 C CA . ASN A 1 108 ? 11.127 0.175 -9.176 1.00 98.00 108 ASN A CA 1
ATOM 760 C C . ASN A 1 108 ? 10.739 1.056 -7.964 1.00 98.00 108 ASN A C 1
ATOM 762 O O . ASN A 1 108 ? 11.594 1.520 -7.205 1.00 98.00 108 ASN A O 1
ATOM 766 N N . GLY A 1 109 ? 9.443 1.317 -7.785 1.00 98.38 109 GLY A N 1
ATOM 767 C CA . GLY A 1 109 ? 8.894 2.226 -6.795 1.00 98.38 109 GLY A CA 1
ATOM 768 C C . GLY A 1 109 ? 8.598 1.551 -5.462 1.00 98.38 109 GLY A C 1
ATOM 769 O O . GLY A 1 109 ? 8.536 0.329 -5.327 1.00 98.38 109 GLY A O 1
ATOM 770 N N . THR A 1 110 ? 8.393 2.372 -4.436 1.00 98.56 110 THR A N 1
ATOM 771 C CA . THR A 1 110 ? 7.994 1.921 -3.099 1.00 98.56 110 THR A CA 1
ATOM 772 C C . THR A 1 110 ? 6.908 2.834 -2.552 1.00 98.56 110 THR A C 1
ATOM 774 O O . THR A 1 110 ? 7.056 4.054 -2.562 1.00 98.56 110 THR A O 1
ATOM 777 N N . ILE A 1 111 ? 5.830 2.240 -2.045 1.00 98.38 111 ILE A N 1
ATOM 778 C CA . ILE A 1 111 ? 4.738 2.934 -1.361 1.00 98.38 111 ILE A CA 1
ATOM 779 C C . ILE A 1 111 ? 4.660 2.428 0.078 1.00 98.38 111 ILE A C 1
ATOM 781 O O . ILE A 1 111 ? 4.790 1.234 0.348 1.00 98.38 111 ILE A O 1
ATOM 785 N N . ARG A 1 112 ? 4.449 3.352 1.019 1.00 98.56 112 ARG A N 1
ATOM 786 C CA . ARG A 1 112 ? 4.286 3.047 2.442 1.00 98.56 112 ARG A CA 1
ATOM 787 C C . ARG A 1 112 ? 2.828 3.223 2.843 1.00 98.56 112 ARG A C 1
ATOM 789 O O . ARG A 1 112 ? 2.276 4.311 2.687 1.00 98.56 112 ARG A O 1
ATOM 796 N N . PHE A 1 113 ? 2.254 2.163 3.394 1.00 98.50 113 PHE A N 1
ATOM 797 C CA . PHE A 1 113 ? 1.000 2.195 4.130 1.00 98.50 113 PHE A CA 1
ATOM 798 C C . PHE A 1 113 ? 1.360 2.436 5.600 1.00 98.50 113 PHE A C 1
ATOM 800 O O . PHE A 1 113 ? 1.938 1.570 6.259 1.00 98.50 113 PHE A O 1
ATOM 807 N N . ALA A 1 114 ? 1.137 3.658 6.082 1.00 98.12 114 ALA A N 1
ATOM 808 C CA . ALA A 1 114 ? 1.602 4.163 7.371 1.00 98.12 114 ALA A CA 1
ATOM 809 C C . ALA A 1 114 ? 0.612 5.191 7.961 1.00 98.12 114 ALA A C 1
ATOM 811 O O . ALA A 1 114 ? -0.148 5.807 7.207 1.00 98.12 114 ALA A O 1
ATOM 812 N N . PRO A 1 115 ? 0.631 5.426 9.291 1.00 96.56 115 PRO A N 1
ATOM 813 C CA . PRO A 1 115 ? -0.245 6.405 9.934 1.00 96.56 115 PRO A CA 1
ATOM 814 C C . PRO A 1 115 ? -0.187 7.783 9.264 1.00 96.56 115 PRO A C 1
ATOM 816 O O . PRO A 1 115 ? 0.890 8.271 8.926 1.00 96.56 115 PRO A O 1
ATOM 819 N N . GLY A 1 116 ? -1.353 8.403 9.067 1.00 95.44 116 GLY A N 1
ATOM 820 C CA . GLY A 1 116 ? -1.479 9.697 8.384 1.00 95.44 116 GLY A CA 1
ATOM 821 C C . GLY A 1 116 ? -1.397 9.634 6.853 1.00 95.44 116 GLY A C 1
ATOM 822 O O . GLY A 1 116 ? -1.653 10.643 6.206 1.00 95.44 116 GLY A O 1
ATOM 823 N N . GLY A 1 117 ? -1.099 8.469 6.270 1.00 97.31 117 GLY A N 1
ATOM 824 C CA . GLY A 1 117 ? -1.082 8.233 4.826 1.00 97.31 117 GLY A CA 1
ATOM 825 C C . GLY A 1 117 ? -2.037 7.116 4.405 1.00 97.31 117 GLY A C 1
ATOM 826 O O . GLY A 1 117 ? -3.163 7.018 4.904 1.00 97.31 117 GLY A O 1
ATOM 827 N N . TYR A 1 118 ? -1.589 6.282 3.464 1.00 98.50 118 TYR A N 1
ATOM 828 C CA . TYR A 1 118 ? -2.335 5.083 3.082 1.00 98.50 118 TYR A CA 1
ATOM 829 C C . TYR A 1 118 ? -2.364 4.061 4.221 1.00 98.50 118 TYR A C 1
ATOM 831 O O . TYR A 1 118 ? -1.389 3.960 4.964 1.00 98.50 118 TYR A O 1
ATOM 839 N N . HIS A 1 119 ? -3.456 3.315 4.352 1.00 97.62 119 HIS A N 1
ATOM 840 C CA . HIS A 1 119 ? -3.621 2.213 5.304 1.00 97.62 119 HIS A CA 1
ATOM 841 C C . HIS A 1 119 ? -4.748 1.271 4.866 1.00 97.62 119 HIS A C 1
ATOM 843 O O . HIS A 1 119 ? -5.526 1.670 3.964 1.00 97.62 119 HIS A O 1
#